Protein AF-A0A1G8DD81-F1 (afdb_monomer)

Sequence (100 aa):
MKKRIDWNQFELFVAELYKDNDEVIVDHNVEEIGKSNAFRQIDVRVIHKTKLRTYKTIIEYKSWKHRVGRARIDVLAPSMEDLNASKGVFLQLRAFSKVR

Radius of gyration: 14.66 Å; Cα contacts (8 Å, |Δi|>4): 158; chains: 1; bounding box: 39×33×50 Å

Nearest PDB structures (foldseek):
  1y88-assembly1_A  TM=7.916E-01  e=5.245E-05  Archaeoglobus fulgidus
  7lo5-assembly1_A  TM=6.487E-01  e=3.805E-01  Deinococcus wulumuqiensis
  4ceh-assembly1_B  TM=4.121E-01  e=3.342E-01  Bacillus subtilis subsp. subtilis str. 168
  6vmi-assembly1_AC  TM=3.440E-01  e=4.198E+00  Homo sapiens

Secondary structure (DSSP, 8-state):
---PPPHHHHHHHHHHHT-SSTTEEEEEEEEEE-TTS-EEEEEEEEEEE-SS-EEEEEEEE---SSPBPTHHHHTHHHHHHHTT-SEEEEE-SSPBPPP-

pLDDT: mean 84.37, std 12.09, range [37.75, 97.0]

Structure (mmCIF, N/CA/C/O backbone):
data_AF-A0A1G8DD81-F1
#
_entry.id   AF-A0A1G8DD81-F1
#
loop_
_atom_site.group_PDB
_atom_site.id
_atom_site.type_symbol
_atom_site.label_atom_id
_atom_site.label_alt_id
_atom_site.label_comp_id
_atom_site.label_asym_id
_atom_site.label_entity_id
_atom_site.label_seq_id
_atom_site.pdbx_PDB_ins_code
_atom_site.Cartn_x
_atom_site.Cartn_y
_atom_site.Cartn_z
_atom_site.occupancy
_atom_site.B_iso_or_equiv
_atom_site.auth_seq_id
_atom_site.auth_comp_id
_atom_site.auth_asym_id
_atom_site.auth_atom_id
_atom_site.pdbx_PDB_mo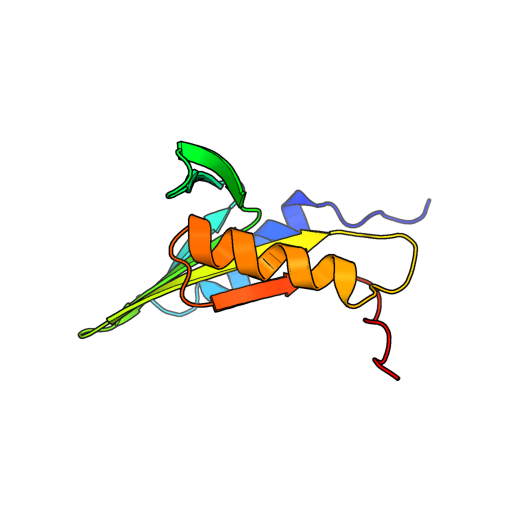del_num
ATOM 1 N N . MET A 1 1 ? 1.850 -9.344 -32.063 1.00 37.75 1 MET A N 1
ATOM 2 C CA . MET A 1 1 ? 1.601 -8.387 -30.957 1.00 37.75 1 MET A CA 1
ATOM 3 C C . MET A 1 1 ? 2.010 -9.025 -29.637 1.00 37.75 1 MET A C 1
ATOM 5 O O . MET A 1 1 ? 1.454 -10.058 -29.293 1.00 37.75 1 MET A O 1
ATOM 9 N N . LYS A 1 2 ? 2.983 -8.466 -28.899 1.00 45.16 2 LYS A N 1
ATOM 10 C CA . LYS A 1 2 ? 3.217 -8.885 -27.504 1.00 45.16 2 LYS A CA 1
ATOM 11 C C . LYS A 1 2 ? 1.977 -8.496 -26.702 1.00 45.16 2 LYS A C 1
ATOM 13 O O . LYS A 1 2 ? 1.707 -7.303 -26.584 1.00 45.16 2 LYS A O 1
ATOM 18 N N . LYS A 1 3 ? 1.232 -9.486 -26.201 1.00 46.12 3 LYS A N 1
ATOM 19 C CA . LYS A 1 3 ? 0.125 -9.284 -25.258 1.00 46.12 3 LYS A CA 1
ATOM 20 C C . LYS A 1 3 ? 0.716 -8.535 -24.059 1.00 46.12 3 LYS A C 1
ATOM 22 O O . LYS A 1 3 ? 1.525 -9.094 -23.321 1.00 46.12 3 LYS A O 1
ATOM 27 N N . ARG A 1 4 ? 0.446 -7.231 -23.951 1.00 55.72 4 ARG A N 1
ATOM 28 C CA . ARG A 1 4 ? 0.748 -6.491 -22.725 1.00 55.72 4 ARG A CA 1
ATOM 29 C C . ARG A 1 4 ? -0.192 -7.064 -21.675 1.00 55.72 4 ARG A C 1
ATOM 31 O O . ARG A 1 4 ? -1.372 -7.232 -21.967 1.00 55.72 4 ARG A O 1
ATOM 38 N N . ILE A 1 5 ? 0.347 -7.426 -20.517 1.00 61.81 5 ILE A N 1
ATOM 39 C CA . ILE A 1 5 ? -0.486 -7.728 -19.355 1.00 61.81 5 ILE A CA 1
ATOM 40 C C . ILE A 1 5 ? -1.377 -6.504 -19.144 1.00 61.81 5 ILE A C 1
ATOM 42 O O . ILE A 1 5 ? -0.878 -5.375 -19.144 1.00 61.81 5 ILE A O 1
ATOM 46 N N . ASP A 1 6 ? -2.683 -6.742 -19.102 1.00 72.12 6 ASP A N 1
ATOM 47 C CA . ASP A 1 6 ? -3.653 -5.718 -18.752 1.00 72.12 6 ASP A CA 1
ATOM 48 C C . ASP A 1 6 ? -3.432 -5.379 -17.276 1.00 72.12 6 ASP A C 1
ATOM 50 O O . ASP A 1 6 ? -3.423 -6.256 -16.413 1.00 72.12 6 ASP A O 1
ATOM 54 N N . TRP A 1 7 ? -3.145 -4.111 -17.025 1.00 71.75 7 TRP A N 1
ATOM 55 C CA . TRP A 1 7 ? -2.712 -3.601 -15.731 1.00 71.75 7 TRP A CA 1
ATOM 56 C C . TRP A 1 7 ? -3.773 -3.793 -14.666 1.00 71.75 7 TRP A C 1
ATOM 58 O O . TRP A 1 7 ? -3.477 -4.342 -13.607 1.00 71.75 7 TRP A O 1
ATOM 68 N N . ASN A 1 8 ? -5.018 -3.474 -15.016 1.00 75.19 8 ASN A N 1
ATOM 69 C CA . ASN A 1 8 ? -6.151 -3.676 -14.128 1.00 75.19 8 ASN A CA 1
ATOM 70 C C . ASN A 1 8 ? -6.305 -5.159 -13.778 1.00 75.19 8 ASN A C 1
ATOM 72 O O . ASN A 1 8 ? -6.579 -5.502 -12.636 1.00 75.19 8 ASN A O 1
ATOM 76 N N . GLN A 1 9 ? -6.078 -6.062 -14.737 1.00 79.81 9 GLN A N 1
ATOM 77 C CA . GLN A 1 9 ? -6.177 -7.503 -14.486 1.00 79.81 9 GLN A CA 1
ATOM 78 C C . GLN A 1 9 ? -5.090 -8.003 -13.527 1.00 79.81 9 GLN A C 1
ATOM 80 O O . GLN A 1 9 ? -5.344 -8.893 -12.721 1.00 79.81 9 GLN A O 1
ATOM 85 N N . PHE A 1 10 ? -3.882 -7.435 -13.587 1.00 77.81 10 PHE A N 1
ATOM 86 C CA . PHE A 1 10 ? -2.807 -7.802 -12.666 1.00 77.81 10 PHE A CA 1
ATOM 87 C C . PHE A 1 10 ? -3.071 -7.304 -11.242 1.00 77.81 10 PHE A C 1
ATOM 89 O O . PHE A 1 10 ? -2.873 -8.054 -10.290 1.00 77.81 10 PHE A O 1
ATOM 96 N N . GLU A 1 11 ? -3.544 -6.068 -11.092 1.00 74.25 11 GLU A N 1
ATOM 97 C CA . GLU A 1 11 ? -3.921 -5.512 -9.787 1.00 74.25 11 GLU A CA 1
ATOM 98 C C . GLU A 1 11 ? -5.063 -6.308 -9.150 1.00 74.25 11 GLU A C 1
ATOM 100 O O . GLU A 1 11 ? -4.984 -6.666 -7.974 1.00 74.25 11 GLU A O 1
ATOM 105 N N . LEU A 1 12 ? -6.074 -6.677 -9.944 1.00 81.56 12 LEU A N 1
ATOM 106 C CA . LEU A 1 12 ? -7.169 -7.540 -9.501 1.00 81.56 12 LEU A CA 1
ATOM 107 C C . LEU A 1 12 ? -6.676 -8.929 -9.079 1.00 81.56 12 LEU A C 1
ATOM 109 O O . LEU A 1 12 ? -7.087 -9.416 -8.029 1.00 81.56 12 LEU A O 1
ATOM 113 N N . PHE A 1 13 ? -5.763 -9.535 -9.842 1.00 82.38 13 PHE A N 1
ATOM 114 C CA . PHE A 1 13 ? -5.154 -10.818 -9.484 1.00 82.38 13 PHE A CA 1
ATOM 115 C C . PHE A 1 13 ? -4.388 -10.740 -8.157 1.00 82.38 13 PHE A C 1
ATOM 117 O O . PHE A 1 13 ? -4.555 -11.592 -7.289 1.00 82.38 13 PHE A O 1
ATOM 124 N N . VAL A 1 14 ? -3.561 -9.706 -7.968 1.00 77.12 14 VAL A N 1
ATOM 125 C CA . VAL A 1 14 ? -2.844 -9.507 -6.700 1.00 77.12 14 VAL A CA 1
ATOM 126 C C . VAL A 1 14 ? -3.836 -9.329 -5.560 1.00 77.12 14 VAL A C 1
ATOM 128 O O . VAL A 1 14 ? -3.650 -9.930 -4.507 1.00 77.12 14 VAL A O 1
ATOM 131 N N . ALA A 1 15 ? -4.897 -8.549 -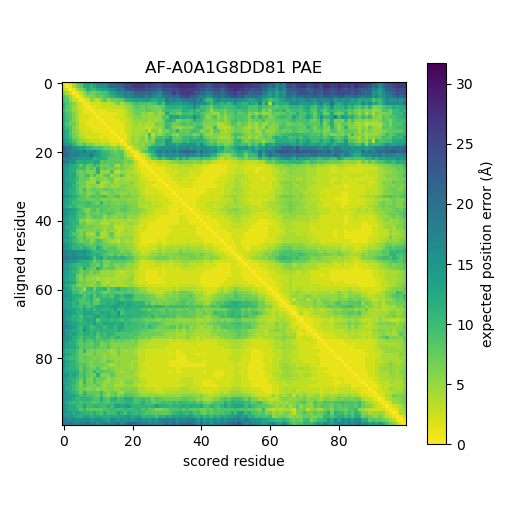5.767 1.00 75.69 15 ALA A N 1
ATOM 132 C CA . ALA A 1 15 ? -5.920 -8.358 -4.755 1.00 75.69 15 ALA A CA 1
ATOM 133 C C . ALA A 1 15 ? -6.614 -9.675 -4.368 1.00 75.69 15 ALA A C 1
ATOM 135 O O . ALA A 1 15 ? -6.869 -9.908 -3.188 1.00 75.69 15 ALA A O 1
ATOM 136 N N . GLU A 1 16 ? -6.880 -10.548 -5.341 1.00 81.12 16 GLU A N 1
ATOM 137 C CA . GLU A 1 16 ? -7.476 -11.871 -5.136 1.00 81.12 16 GLU A CA 1
ATOM 138 C C . GLU A 1 16 ? -6.594 -12.791 -4.280 1.00 81.12 16 GLU A C 1
ATOM 140 O O . GLU A 1 16 ? -7.109 -13.420 -3.361 1.00 81.12 16 GLU A O 1
ATOM 145 N N . LEU A 1 17 ? -5.266 -12.782 -4.465 1.00 80.56 17 LEU A N 1
ATOM 146 C CA . LEU A 1 17 ? -4.334 -13.576 -3.643 1.00 80.56 17 LEU A CA 1
ATOM 147 C C . LEU A 1 17 ? -4.404 -13.265 -2.137 1.00 80.56 17 LEU A C 1
ATOM 149 O O . LEU A 1 17 ? -3.981 -14.081 -1.320 1.00 80.56 17 LEU A O 1
ATOM 153 N N . TYR A 1 18 ? -4.893 -12.081 -1.761 1.00 72.19 18 TYR A N 1
ATOM 154 C CA . TYR A 1 18 ? -5.026 -11.663 -0.364 1.00 72.19 18 TYR A CA 1
ATOM 155 C C . TYR A 1 18 ? -6.432 -11.889 0.217 1.00 72.19 18 TYR A C 1
ATOM 157 O O . TYR A 1 18 ? -6.607 -11.674 1.416 1.00 72.19 18 TYR A O 1
ATOM 165 N N . LYS A 1 19 ? -7.423 -12.311 -0.585 1.00 69.62 19 LYS A N 1
ATOM 166 C CA . LYS A 1 19 ? -8.828 -12.445 -0.155 1.00 69.62 19 LYS A CA 1
ATOM 167 C C . LYS A 1 19 ? -9.156 -13.723 0.621 1.00 69.62 19 LYS A C 1
ATOM 169 O O . LYS A 1 19 ? -10.206 -13.761 1.247 1.00 69.62 19 LYS A O 1
ATOM 174 N N . ASP A 1 20 ? -8.2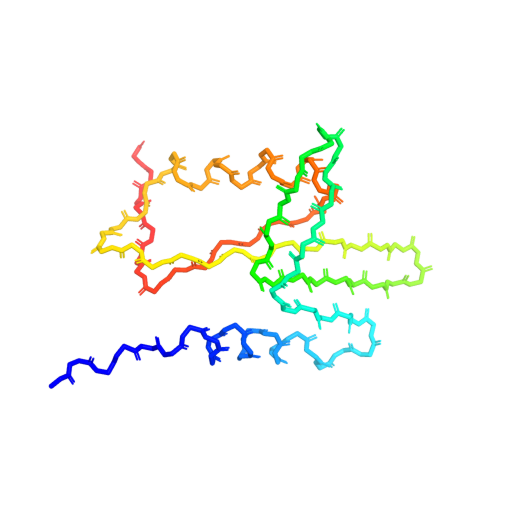75 -14.721 0.652 1.00 64.44 20 ASP A N 1
ATOM 175 C CA . ASP A 1 20 ? -8.523 -16.018 1.316 1.00 64.44 20 ASP A CA 1
ATOM 176 C C . ASP A 1 20 ? -8.563 -15.959 2.863 1.00 64.44 20 ASP A C 1
ATOM 178 O O . ASP A 1 20 ? -8.569 -16.991 3.534 1.00 64.44 20 ASP A O 1
ATOM 182 N N . ASN A 1 21 ? -8.572 -14.767 3.464 1.00 64.31 21 ASN A N 1
ATOM 183 C CA . ASN A 1 21 ? -8.605 -14.582 4.909 1.00 64.31 21 ASN A CA 1
ATOM 184 C C . ASN A 1 21 ? -9.644 -13.511 5.276 1.00 64.31 21 ASN A C 1
ATOM 186 O O . ASN A 1 21 ? -9.478 -12.345 4.919 1.00 64.31 21 ASN A O 1
ATOM 190 N N . ASP A 1 22 ? -10.685 -13.900 6.023 1.00 66.25 22 ASP A N 1
ATOM 191 C CA . ASP A 1 22 ? -11.800 -13.034 6.454 1.00 66.25 22 ASP A CA 1
ATOM 192 C C . ASP A 1 22 ? -11.347 -11.796 7.262 1.00 66.25 22 ASP A C 1
ATOM 194 O O . ASP A 1 22 ? -12.104 -10.849 7.474 1.00 66.25 22 ASP A O 1
ATOM 198 N N . GLU A 1 23 ? -10.089 -11.777 7.705 1.00 83.31 23 GLU A N 1
ATOM 199 C CA . GLU A 1 23 ? -9.453 -10.677 8.433 1.00 83.31 23 GLU A CA 1
ATOM 200 C C . GLU A 1 23 ? -8.819 -9.601 7.524 1.00 83.31 23 GLU A C 1
ATOM 202 O O . GLU A 1 23 ? -8.173 -8.663 8.014 1.00 83.31 23 GLU A O 1
ATOM 207 N N . VAL A 1 24 ? -8.972 -9.712 6.200 1.00 86.75 24 VAL A N 1
ATOM 208 C CA . VAL A 1 24 ? -8.271 -8.874 5.219 1.00 86.75 24 VAL A CA 1
ATOM 209 C C . VAL A 1 24 ? -9.245 -8.086 4.339 1.00 86.75 24 VAL A C 1
ATOM 211 O O . VAL A 1 24 ? -10.080 -8.639 3.634 1.00 86.75 24 VAL A O 1
ATOM 214 N N . ILE A 1 25 ? -9.093 -6.761 4.334 1.00 89.88 25 ILE A N 1
ATOM 215 C CA . ILE A 1 25 ? -9.765 -5.855 3.394 1.00 89.88 25 ILE A CA 1
ATOM 216 C C . ILE A 1 25 ? -8.764 -5.493 2.303 1.00 89.88 25 ILE A C 1
ATOM 218 O O . ILE A 1 25 ? -7.650 -5.058 2.608 1.00 89.88 25 ILE A O 1
ATOM 222 N N . VAL A 1 26 ? -9.162 -5.661 1.044 1.00 90.75 26 VAL A N 1
ATOM 223 C CA . VAL A 1 26 ? -8.318 -5.368 -0.114 1.00 90.75 26 VAL A CA 1
ATOM 224 C C . VAL A 1 26 ? -9.028 -4.393 -1.038 1.00 90.75 26 VAL A C 1
ATOM 226 O O . VAL A 1 26 ? -10.103 -4.695 -1.554 1.00 90.75 26 VAL A O 1
ATOM 229 N N . ASP A 1 27 ? -8.388 -3.257 -1.279 1.00 92.00 27 ASP A N 1
ATOM 230 C CA . ASP A 1 27 ? -8.868 -2.198 -2.158 1.00 92.00 27 ASP A CA 1
ATOM 231 C C . ASP A 1 27 ? -7.859 -1.968 -3.289 1.00 92.00 27 ASP A C 1
ATOM 233 O O . ASP A 1 27 ? -6.649 -2.054 -3.076 1.00 92.00 27 ASP A O 1
ATOM 237 N N . HIS A 1 28 ? -8.344 -1.654 -4.487 1.00 91.88 28 HIS A N 1
ATOM 238 C CA . HIS A 1 28 ? -7.516 -1.327 -5.651 1.00 91.88 28 HIS A CA 1
ATOM 239 C C . HIS A 1 28 ? -7.711 0.135 -6.055 1.00 91.88 28 HIS A C 1
ATOM 241 O O . HIS A 1 28 ? -8.798 0.683 -5.866 1.00 91.88 28 HIS A O 1
ATOM 247 N N . ASN A 1 29 ? -6.676 0.740 -6.644 1.00 92.19 29 ASN A N 1
ATOM 248 C CA . ASN A 1 29 ? -6.694 2.096 -7.193 1.00 92.19 29 ASN A CA 1
ATOM 249 C C . ASN A 1 29 ? -7.243 3.140 -6.198 1.00 92.19 29 ASN A C 1
ATOM 251 O O . ASN A 1 29 ? -8.208 3.853 -6.481 1.00 92.19 29 ASN A O 1
ATOM 255 N N . VAL A 1 30 ? -6.642 3.195 -5.009 1.00 94.56 30 VAL A N 1
ATOM 256 C CA . VAL A 1 30 ? -7.113 4.021 -3.891 1.00 94.56 30 VAL A CA 1
ATOM 257 C C . VAL A 1 30 ? -6.337 5.328 -3.822 1.00 94.56 30 VAL A C 1
ATOM 259 O O . VAL A 1 30 ? -5.109 5.323 -3.860 1.00 94.56 30 VAL A O 1
ATOM 262 N N . GLU A 1 31 ? -7.049 6.433 -3.619 1.00 96.38 31 GLU A N 1
ATOM 263 C CA . GLU A 1 31 ? -6.452 7.710 -3.230 1.00 96.38 31 GLU A CA 1
ATOM 264 C C . GLU A 1 31 ? -6.541 7.906 -1.712 1.00 96.38 31 GLU A C 1
ATOM 266 O O . GLU A 1 31 ? -7.611 7.788 -1.110 1.00 96.38 31 GLU A O 1
ATOM 271 N N . GLU A 1 32 ? -5.414 8.234 -1.082 1.00 96.06 32 GLU A N 1
ATOM 272 C CA . GLU A 1 32 ? -5.350 8.626 0.328 1.00 96.06 32 GLU A CA 1
ATOM 273 C C . GLU A 1 32 ? -4.594 9.949 0.489 1.00 96.06 32 GLU A C 1
ATOM 275 O O . GLU A 1 32 ? -3.611 10.211 -0.207 1.00 96.06 32 GLU A O 1
ATOM 280 N N . ILE A 1 33 ? -5.028 10.775 1.443 1.00 97.00 33 ILE A N 1
ATOM 281 C CA . ILE A 1 33 ? -4.275 11.956 1.876 1.00 97.00 33 ILE A CA 1
ATOM 282 C C . ILE A 1 33 ? -3.261 11.505 2.931 1.00 97.00 33 ILE A C 1
ATOM 284 O O . ILE A 1 33 ? -3.636 10.964 3.973 1.00 97.00 33 ILE A O 1
ATOM 288 N N . GLY A 1 34 ? -1.976 11.715 2.651 1.00 95.50 34 GLY A N 1
ATOM 289 C CA . GLY A 1 34 ? -0.886 11.399 3.573 1.00 95.50 34 GLY A CA 1
ATOM 290 C C . GLY A 1 34 ? -0.721 12.428 4.697 1.00 95.50 34 GLY A C 1
ATOM 291 O O . GLY A 1 34 ? -1.326 13.501 4.686 1.00 95.50 34 GLY A O 1
ATOM 292 N N . LYS A 1 35 ? 0.167 12.135 5.653 1.00 96.75 35 LYS A N 1
ATOM 293 C CA . LYS A 1 35 ? 0.576 13.050 6.740 1.00 96.75 35 LYS A CA 1
ATOM 294 C C . LYS A 1 35 ? 1.099 14.392 6.214 1.00 96.75 35 LYS A C 1
ATOM 296 O O . LYS A 1 35 ? 0.955 15.411 6.880 1.00 96.75 35 LY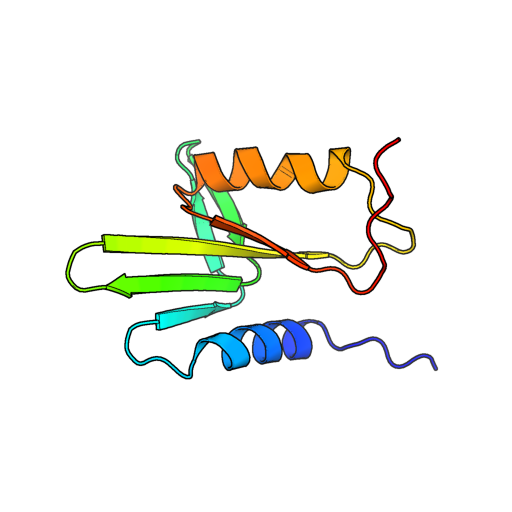S A O 1
ATOM 301 N N . SER A 1 36 ? 1.691 14.395 5.023 1.00 95.56 36 SER A N 1
ATOM 302 C CA . SER A 1 36 ? 2.157 15.588 4.308 1.00 95.56 36 SER A CA 1
ATOM 303 C C . SER A 1 36 ? 1.034 16.455 3.725 1.00 95.56 36 SER A C 1
ATOM 305 O O . SER A 1 36 ? 1.321 17.491 3.129 1.00 95.56 36 SER A O 1
ATOM 307 N N . ASN A 1 37 ? -0.232 16.049 3.883 1.00 96.00 37 ASN A N 1
ATOM 308 C CA . ASN A 1 37 ? -1.411 16.660 3.270 1.00 96.00 37 ASN A CA 1
ATOM 309 C C . ASN A 1 37 ? -1.432 16.576 1.728 1.00 96.00 37 ASN A C 1
ATOM 311 O O . ASN A 1 37 ? -2.185 17.291 1.068 1.00 96.00 37 ASN A O 1
ATOM 315 N N . ALA A 1 38 ? -0.608 15.699 1.148 1.00 94.69 38 ALA A N 1
ATOM 316 C CA . ALA A 1 38 ? -0.600 15.399 -0.278 1.00 94.69 38 ALA A CA 1
ATOM 317 C C . ALA A 1 38 ? -1.421 14.138 -0.581 1.00 94.69 38 ALA A C 1
ATOM 319 O O . ALA A 1 38 ? -1.407 13.175 0.189 1.00 94.69 38 ALA A O 1
ATOM 320 N N . PHE A 1 39 ? -2.085 14.125 -1.737 1.00 95.50 39 PHE A N 1
ATOM 321 C CA . PHE A 1 39 ? -2.717 12.920 -2.267 1.00 95.50 39 PHE A CA 1
ATOM 322 C C . PHE A 1 39 ? -1.663 11.918 -2.740 1.00 95.50 39 PHE A C 1
ATOM 324 O O . PHE A 1 39 ? -0.680 12.278 -3.398 1.00 95.50 39 PHE A O 1
ATOM 331 N N . ARG A 1 40 ? -1.893 10.643 -2.433 1.00 93.38 40 ARG A N 1
ATOM 332 C CA . ARG A 1 40 ? -1.121 9.512 -2.943 1.00 93.38 40 ARG A CA 1
ATOM 333 C C . ARG A 1 40 ? -2.067 8.518 -3.592 1.00 93.38 40 ARG A C 1
ATOM 335 O O . ARG A 1 40 ? -3.029 8.084 -2.962 1.00 93.38 40 ARG A O 1
ATOM 342 N N . GLN A 1 41 ? -1.733 8.137 -4.818 1.00 94.50 41 GLN A N 1
ATOM 343 C CA . GLN A 1 41 ? -2.314 6.969 -5.459 1.00 94.50 41 GLN A CA 1
ATOM 344 C C . GLN A 1 41 ? -1.649 5.716 -4.896 1.00 94.50 41 GLN A C 1
ATOM 346 O O . GLN A 1 41 ? -0.423 5.682 -4.791 1.00 94.50 41 GLN A O 1
ATOM 351 N N . ILE A 1 42 ? -2.455 4.715 -4.559 1.00 95.06 42 ILE A N 1
ATOM 352 C CA . ILE A 1 42 ? -2.017 3.389 -4.137 1.00 95.06 42 ILE A CA 1
ATOM 353 C C . ILE A 1 42 ? -2.614 2.382 -5.116 1.00 95.06 42 ILE A C 1
ATOM 355 O O . ILE A 1 42 ? -3.839 2.305 -5.250 1.00 95.06 42 ILE A O 1
ATOM 359 N N . ASP A 1 43 ? -1.761 1.594 -5.772 1.00 92.31 43 ASP A N 1
ATOM 360 C CA . ASP A 1 43 ? -2.224 0.612 -6.761 1.00 92.31 43 ASP A CA 1
ATOM 361 C C . ASP A 1 43 ? -3.085 -0.473 -6.071 1.00 92.31 43 ASP A C 1
ATOM 363 O O . ASP A 1 43 ? -4.222 -0.720 -6.473 1.00 92.31 43 ASP A O 1
ATOM 367 N N . VAL A 1 44 ? -2.601 -1.060 -4.964 1.00 93.31 44 VAL A N 1
ATOM 368 C CA . VAL A 1 44 ? -3.399 -1.945 -4.090 1.00 93.31 44 VAL A CA 1
ATOM 369 C C . VAL A 1 44 ? -3.127 -1.658 -2.611 1.00 93.31 44 VAL A C 1
ATOM 371 O O . VAL A 1 44 ? -1.981 -1.620 -2.157 1.00 93.31 44 VAL A O 1
ATOM 374 N N . ARG A 1 45 ? -4.195 -1.505 -1.825 1.00 95.19 45 ARG A N 1
ATOM 375 C CA . ARG A 1 45 ? -4.157 -1.364 -0.366 1.00 95.19 45 ARG A CA 1
ATOM 376 C C . ARG A 1 45 ? -4.705 -2.619 0.290 1.00 95.19 45 ARG A C 1
ATOM 378 O O . ARG A 1 45 ? -5.819 -3.040 0.003 1.00 95.19 45 ARG A O 1
ATOM 385 N N . VAL A 1 46 ? -3.949 -3.164 1.236 1.00 94.06 46 VAL A N 1
ATOM 386 C CA . VAL A 1 46 ? -4.375 -4.308 2.046 1.00 94.06 46 VAL A CA 1
ATOM 387 C C . VAL A 1 46 ? -4.397 -3.895 3.513 1.00 94.06 46 VAL A C 1
ATOM 389 O O . VAL A 1 46 ? -3.361 -3.548 4.087 1.00 94.06 46 VAL A O 1
ATOM 392 N N . ILE A 1 47 ? -5.572 -3.944 4.133 1.00 94.81 47 ILE A N 1
ATOM 393 C CA . ILE A 1 47 ? -5.753 -3.754 5.571 1.00 94.81 47 ILE A CA 1
ATOM 394 C C . ILE A 1 47 ? -6.006 -5.116 6.201 1.00 94.81 47 ILE A C 1
ATOM 396 O O . ILE A 1 47 ? -7.076 -5.692 6.041 1.00 94.81 47 ILE A O 1
ATOM 400 N N . HIS A 1 48 ? -5.031 -5.611 6.955 1.00 91.94 48 HIS A N 1
ATOM 401 C CA . HIS A 1 48 ? -5.177 -6.840 7.726 1.00 91.94 48 HIS A CA 1
ATOM 402 C C . HIS A 1 48 ? -5.477 -6.485 9.182 1.00 91.94 48 HIS A C 1
ATOM 404 O O . HIS A 1 48 ? -4.663 -5.837 9.851 1.00 91.94 48 HIS A O 1
ATOM 410 N N . LYS A 1 49 ? -6.650 -6.893 9.670 1.00 89.94 49 LYS A N 1
ATOM 411 C CA . LYS A 1 49 ? -7.095 -6.674 11.046 1.00 89.94 49 LYS A CA 1
ATOM 412 C C . LYS A 1 49 ? -7.076 -7.979 11.824 1.00 89.94 49 LYS A C 1
ATOM 414 O O . LYS A 1 49 ? -7.935 -8.822 11.647 1.00 89.94 49 LYS A O 1
ATOM 419 N N . THR A 1 50 ? -6.154 -8.067 12.766 1.00 84.69 50 THR A N 1
ATOM 420 C CA . THR A 1 50 ? -6.165 -9.108 13.799 1.00 84.69 50 THR A CA 1
ATOM 421 C C . THR A 1 50 ? -6.860 -8.583 15.056 1.00 84.69 50 THR A C 1
ATOM 423 O O . THR A 1 50 ? -7.045 -7.373 15.211 1.00 84.69 50 THR A O 1
ATOM 426 N N . LYS A 1 51 ? -7.131 -9.458 16.031 1.00 84.00 51 LYS A N 1
ATOM 427 C CA . LYS A 1 51 ? -7.730 -9.075 17.325 1.00 84.00 51 LYS A CA 1
ATOM 428 C C . LYS A 1 51 ? -7.020 -7.917 18.051 1.00 84.00 51 LYS A C 1
ATOM 430 O O . LYS A 1 51 ? -7.670 -7.167 18.769 1.00 84.00 51 LYS A O 1
ATOM 435 N N . LEU A 1 52 ? -5.698 -7.786 17.911 1.00 89.31 52 LEU A N 1
ATOM 436 C CA . LEU A 1 52 ? -4.895 -6.821 18.682 1.00 89.31 52 LEU A CA 1
ATOM 437 C C . LEU A 1 52 ? -4.267 -5.714 17.832 1.00 89.31 52 LEU A C 1
ATOM 439 O O . LEU A 1 52 ? -3.715 -4.762 18.381 1.00 89.31 52 LEU A O 1
ATOM 443 N N . ARG A 1 53 ? -4.233 -5.875 16.507 1.00 88.88 53 ARG A N 1
ATOM 444 C CA . ARG A 1 53 ? -3.394 -5.059 15.620 1.00 88.88 53 ARG A CA 1
ATOM 445 C C . ARG A 1 53 ? -4.039 -4.908 14.255 1.00 88.88 53 ARG A C 1
ATOM 447 O O . ARG A 1 53 ? -4.591 -5.867 13.722 1.00 88.88 53 ARG A O 1
ATOM 454 N N . THR A 1 54 ? -3.886 -3.723 13.676 1.00 92.38 54 THR A N 1
ATOM 455 C CA . THR A 1 54 ? -4.205 -3.447 12.273 1.00 92.38 54 THR A CA 1
ATOM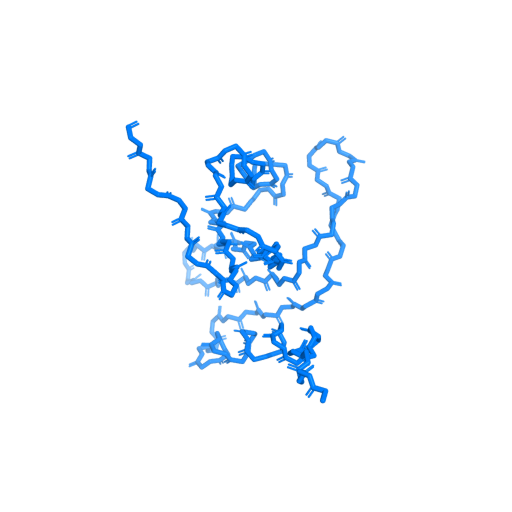 456 C C . THR A 1 54 ? -2.913 -3.163 11.524 1.00 92.38 54 THR A C 1
ATOM 458 O O . THR A 1 54 ? -2.126 -2.321 11.951 1.00 92.38 54 THR A O 1
ATOM 461 N N . TYR A 1 55 ? -2.703 -3.853 10.409 1.00 94.06 55 TYR A N 1
ATOM 462 C CA . TYR A 1 55 ? -1.568 -3.638 9.524 1.00 94.06 55 TYR A CA 1
ATOM 463 C C . TYR A 1 55 ? -2.059 -3.095 8.189 1.00 94.06 55 TYR A C 1
ATOM 465 O O . TYR A 1 55 ? -2.834 -3.756 7.500 1.00 94.06 55 TYR A O 1
ATOM 473 N N . LYS A 1 56 ? -1.571 -1.912 7.811 1.00 96.19 56 LYS A N 1
ATOM 474 C CA . LYS A 1 56 ? -1.757 -1.366 6.464 1.00 96.19 56 LYS A CA 1
ATOM 475 C C . LYS A 1 56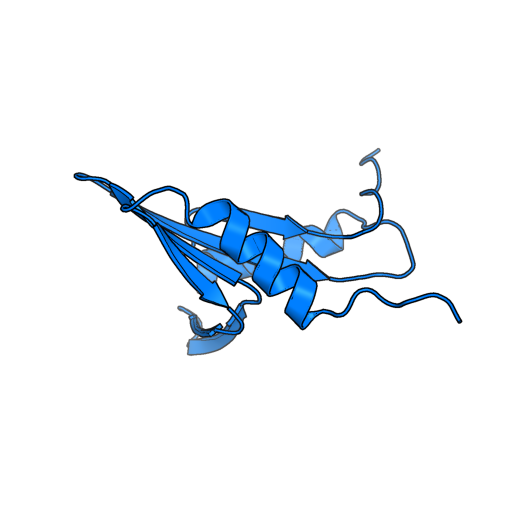 ? -0.559 -1.764 5.608 1.00 96.19 56 LYS A C 1
ATOM 477 O O . LYS A 1 56 ? 0.572 -1.415 5.939 1.00 96.19 56 LYS A O 1
ATOM 482 N N . THR A 1 57 ? -0.802 -2.491 4.527 1.00 96.00 57 THR A N 1
ATOM 483 C CA . THR A 1 57 ? 0.197 -2.780 3.495 1.00 96.00 57 THR A CA 1
ATOM 484 C C . THR A 1 57 ? -0.171 -2.007 2.241 1.00 96.00 57 THR A C 1
ATOM 486 O O . THR A 1 57 ? -1.297 -2.129 1.762 1.00 96.00 57 THR A O 1
ATOM 489 N N . ILE A 1 58 ? 0.770 -1.226 1.718 1.00 95.81 58 ILE A N 1
ATOM 490 C CA . ILE A 1 58 ? 0.641 -0.609 0.395 1.00 95.81 58 ILE A CA 1
ATOM 491 C C . ILE A 1 58 ? 1.433 -1.438 -0.610 1.00 95.81 58 ILE A C 1
ATOM 493 O O . ILE A 1 58 ? 2.565 -1.846 -0.336 1.00 95.81 58 ILE A O 1
ATOM 497 N N . ILE A 1 59 ? 0.822 -1.733 -1.748 1.00 93.50 59 ILE A N 1
ATOM 498 C CA . ILE A 1 59 ? 1.435 -2.498 -2.823 1.00 93.50 59 ILE A CA 1
ATOM 499 C C . ILE A 1 59 ? 1.470 -1.600 -4.049 1.00 93.50 59 ILE A C 1
ATOM 501 O O . ILE A 1 59 ? 0.431 -1.177 -4.545 1.00 93.50 59 ILE A O 1
ATOM 505 N N . GLU A 1 60 ? 2.680 -1.338 -4.528 1.00 90.88 60 GLU A N 1
ATOM 506 C CA . GLU A 1 60 ? 2.931 -0.577 -5.744 1.00 90.88 60 GLU A CA 1
ATOM 507 C C . GLU A 1 60 ? 3.366 -1.520 -6.855 1.00 90.88 60 GLU A C 1
ATOM 509 O O . GLU A 1 60 ? 4.239 -2.376 -6.670 1.00 90.88 60 GLU A O 1
ATOM 514 N N . TYR A 1 61 ? 2.807 -1.328 -8.040 1.00 87.12 61 TYR A N 1
ATOM 515 C CA . TYR A 1 61 ? 3.205 -2.018 -9.246 1.00 87.12 61 TYR A CA 1
ATOM 516 C C . TYR A 1 61 ? 3.712 -1.011 -10.270 1.00 87.12 61 TYR A C 1
ATOM 518 O O . TYR A 1 61 ? 3.054 -0.041 -10.638 1.00 87.12 61 TYR A O 1
ATOM 526 N N . LYS A 1 62 ? 4.918 -1.249 -10.786 1.00 81.75 62 LYS A N 1
ATOM 527 C CA . LYS A 1 62 ? 5.426 -0.524 -11.953 1.00 81.75 62 LYS A CA 1
ATOM 528 C C . LYS A 1 62 ? 6.013 -1.531 -12.937 1.00 81.75 62 LYS A C 1
ATOM 530 O O . LYS A 1 62 ? 6.429 -2.628 -12.576 1.00 81.75 62 LYS A O 1
ATOM 535 N N . SER A 1 63 ? 6.032 -1.161 -14.216 1.00 80.19 63 SER A N 1
ATOM 536 C CA . SER A 1 63 ? 6.540 -1.988 -15.316 1.00 80.19 63 SER A CA 1
ATOM 537 C C . SER A 1 63 ? 7.558 -1.196 -16.109 1.00 80.19 63 SER A C 1
ATOM 539 O O . SER A 1 63 ? 7.310 -0.658 -17.193 1.00 80.19 63 SER A O 1
ATOM 541 N N . TRP A 1 64 ? 8.760 -1.159 -15.575 1.00 78.56 64 TRP A N 1
ATOM 542 C CA . TRP A 1 64 ? 9.899 -0.586 -16.248 1.00 78.56 64 TRP A CA 1
ATOM 543 C C . TRP A 1 64 ? 10.445 -1.519 -17.333 1.00 78.56 64 TRP A C 1
ATOM 545 O O . TRP A 1 64 ? 10.396 -2.747 -17.242 1.00 78.56 64 TRP A O 1
ATOM 555 N N . LYS A 1 65 ? 10.997 -0.915 -18.393 1.00 78.06 65 LYS A N 1
ATOM 556 C CA . LYS A 1 65 ? 11.628 -1.639 -19.510 1.00 78.06 65 LYS A CA 1
ATOM 557 C C . LYS A 1 65 ? 12.955 -2.304 -19.118 1.00 78.06 65 LYS A C 1
ATOM 559 O O . LYS A 1 65 ? 13.409 -3.206 -19.816 1.00 78.06 65 LYS A O 1
ATOM 564 N N . HIS A 1 66 ? 13.553 -1.886 -18.005 1.00 80.94 66 HIS A N 1
ATOM 565 C CA . HIS A 1 66 ? 14.859 -2.334 -17.523 1.00 80.94 66 HIS A CA 1
ATOM 566 C C . HIS A 1 66 ? 14.754 -2.873 -16.096 1.00 80.94 66 HIS A C 1
ATOM 568 O O . HIS A 1 66 ? 13.716 -2.728 -15.449 1.00 80.94 66 HIS A O 1
ATOM 574 N N . ARG A 1 67 ? 15.832 -3.508 -15.619 1.00 80.12 67 ARG A N 1
ATOM 575 C CA . ARG A 1 67 ? 15.931 -3.933 -14.220 1.00 80.12 67 ARG A CA 1
ATOM 576 C C . ARG A 1 67 ? 15.823 -2.732 -13.285 1.00 80.12 67 ARG A C 1
ATOM 578 O O . ARG A 1 67 ? 16.242 -1.623 -13.620 1.00 80.12 67 ARG A O 1
ATOM 585 N N . VAL A 1 68 ? 15.263 -2.979 -12.111 1.00 79.31 68 VAL A N 1
ATOM 586 C CA . VAL A 1 68 ? 14.985 -1.943 -11.116 1.00 79.31 68 VAL A CA 1
ATOM 587 C C . VAL A 1 68 ? 16.185 -1.771 -10.205 1.00 79.31 68 VAL A C 1
ATOM 589 O O . VAL A 1 68 ? 16.577 -2.711 -9.518 1.00 79.31 68 VAL A O 1
ATOM 592 N N . GLY A 1 69 ? 16.775 -0.577 -10.206 1.00 80.75 69 GLY A N 1
ATOM 593 C CA . GLY A 1 69 ? 17.804 -0.197 -9.238 1.00 80.75 69 GLY A CA 1
ATOM 594 C C . GLY A 1 69 ? 17.206 0.243 -7.900 1.00 80.75 69 GLY A C 1
ATOM 595 O O . GLY A 1 69 ? 16.054 0.671 -7.847 1.00 80.75 69 GLY A O 1
ATOM 596 N N . ARG A 1 70 ? 18.020 0.199 -6.838 1.00 83.19 70 ARG A N 1
ATOM 597 C CA . ARG A 1 70 ? 17.632 0.540 -5.458 1.00 83.19 70 ARG A CA 1
ATOM 598 C C . ARG A 1 70 ? 16.931 1.896 -5.330 1.00 83.19 70 ARG A C 1
ATOM 600 O O . ARG A 1 70 ? 15.877 1.960 -4.716 1.00 83.19 70 ARG A O 1
ATOM 607 N N . ALA A 1 71 ? 17.439 2.928 -6.003 1.00 80.56 71 ALA A N 1
ATOM 608 C CA . ALA A 1 71 ? 16.872 4.278 -5.942 1.00 80.56 71 ALA A CA 1
ATOM 609 C C . ALA A 1 71 ? 15.378 4.341 -6.316 1.00 80.56 71 ALA A C 1
ATOM 611 O O . ALA A 1 71 ? 14.655 5.208 -5.843 1.00 80.56 71 ALA A O 1
ATOM 612 N N . ARG A 1 72 ? 14.896 3.415 -7.157 1.00 75.75 72 ARG A N 1
ATOM 613 C CA . ARG A 1 72 ? 1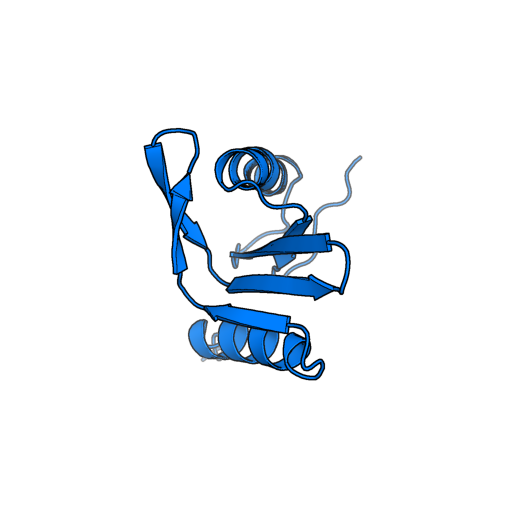3.475 3.330 -7.528 1.00 75.75 72 ARG A CA 1
ATOM 614 C C . ARG A 1 72 ? 12.616 2.604 -6.499 1.00 75.75 72 ARG A C 1
ATOM 616 O O . ARG A 1 72 ? 11.405 2.734 -6.556 1.00 75.75 72 ARG A O 1
ATOM 623 N N . ILE A 1 73 ? 13.225 1.818 -5.620 1.00 79.81 73 ILE A N 1
ATOM 624 C CA . ILE A 1 73 ? 12.559 1.148 -4.500 1.00 79.81 73 ILE A CA 1
ATOM 625 C C . ILE A 1 73 ? 12.540 2.085 -3.293 1.00 79.81 73 ILE A C 1
ATOM 627 O O . ILE A 1 73 ? 11.543 2.137 -2.582 1.00 79.81 73 ILE A O 1
ATOM 631 N N . ASP A 1 74 ? 13.601 2.875 -3.102 1.00 85.81 74 ASP A N 1
ATOM 632 C CA . ASP A 1 74 ? 13.731 3.807 -1.977 1.00 85.81 74 ASP A CA 1
ATOM 633 C C . ASP A 1 74 ? 12.584 4.839 -1.929 1.00 85.81 74 ASP A C 1
ATOM 635 O O . ASP A 1 74 ? 12.256 5.328 -0.854 1.00 85.81 74 ASP A O 1
ATOM 639 N N . VAL A 1 75 ? 11.905 5.116 -3.052 1.00 83.12 75 VAL A N 1
ATOM 640 C CA . VAL A 1 75 ? 10.710 5.988 -3.100 1.00 83.12 75 VAL A CA 1
ATOM 641 C C . VAL A 1 75 ? 9.485 5.405 -2.378 1.00 83.12 75 VAL A C 1
ATOM 643 O O . VAL A 1 75 ? 8.567 6.149 -2.026 1.00 83.12 75 VAL A O 1
ATOM 646 N N . LEU A 1 76 ? 9.456 4.090 -2.133 1.00 90.06 76 LEU A N 1
ATOM 647 C CA . LEU A 1 76 ? 8.364 3.441 -1.410 1.00 90.06 76 LEU A CA 1
ATOM 648 C C . LEU A 1 76 ? 8.402 3.788 0.082 1.00 90.06 76 LEU A C 1
ATOM 650 O O . LEU A 1 76 ? 7.352 3.986 0.681 1.00 90.06 76 LEU A O 1
ATOM 654 N N . ALA A 1 77 ? 9.593 3.918 0.674 1.00 91.19 77 ALA A N 1
ATOM 655 C CA . ALA A 1 77 ? 9.736 4.163 2.109 1.00 91.19 77 ALA A CA 1
ATOM 656 C C . ALA A 1 77 ? 9.117 5.505 2.564 1.00 91.19 77 ALA A C 1
ATOM 658 O O . ALA A 1 77 ? 8.323 5.484 3.504 1.00 91.19 77 ALA A O 1
ATOM 659 N N . PRO A 1 78 ? 9.360 6.652 1.892 1.00 92.88 78 PRO A N 1
ATOM 660 C CA . PRO A 1 78 ? 8.652 7.895 2.194 1.00 92.88 78 PRO A CA 1
ATOM 661 C C . PRO A 1 78 ? 7.135 7.770 2.040 1.00 92.88 78 PRO A C 1
ATOM 663 O O . PRO A 1 78 ? 6.399 8.310 2.856 1.00 92.88 78 PRO A O 1
ATOM 666 N N . SER A 1 79 ? 6.663 7.037 1.025 1.00 93.25 79 SER A N 1
ATOM 667 C CA . SER A 1 79 ? 5.226 6.827 0.798 1.00 93.25 79 SER A CA 1
ATOM 668 C C . SER A 1 79 ? 4.595 6.004 1.923 1.00 93.25 79 SER A C 1
ATOM 670 O O . SER A 1 79 ? 3.501 6.321 2.378 1.00 93.25 79 SER A O 1
ATOM 672 N N . MET A 1 80 ? 5.302 4.985 2.423 1.00 95.81 80 MET A N 1
ATOM 673 C CA . MET A 1 80 ? 4.866 4.211 3.585 1.00 95.81 80 MET A CA 1
ATOM 674 C C . MET A 1 80 ? 4.758 5.082 4.837 1.00 95.81 80 MET A C 1
ATOM 676 O O . MET A 1 80 ? 3.754 5.003 5.542 1.00 95.81 80 MET A O 1
ATOM 680 N N . GLU A 1 81 ? 5.760 5.921 5.104 1.00 95.75 81 GLU A N 1
ATOM 681 C CA . GLU A 1 81 ? 5.746 6.821 6.261 1.00 95.75 81 GLU A CA 1
ATOM 682 C C . GLU A 1 81 ? 4.582 7.819 6.172 1.00 95.75 81 GLU A C 1
ATOM 684 O O . GLU A 1 81 ? 3.820 7.983 7.130 1.00 95.75 81 GLU A O 1
ATOM 689 N N . ASP A 1 82 ? 4.404 8.423 4.996 1.00 96.62 82 ASP A N 1
ATOM 690 C CA . ASP A 1 82 ? 3.367 9.413 4.699 1.00 96.62 82 ASP A CA 1
ATOM 691 C C . ASP A 1 82 ?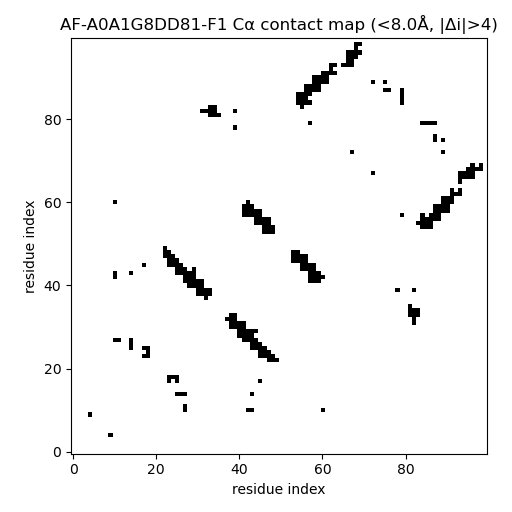 1.951 8.825 4.824 1.00 96.62 82 ASP A C 1
ATOM 693 O O . ASP A 1 82 ? 1.064 9.460 5.385 1.00 96.62 82 ASP A O 1
ATOM 697 N N . LEU A 1 83 ? 1.745 7.579 4.386 1.00 96.44 83 LEU A N 1
ATOM 698 C CA . LEU A 1 83 ? 0.451 6.880 4.431 1.00 96.44 83 LEU A CA 1
ATOM 699 C C . LEU A 1 83 ? 0.213 6.076 5.716 1.00 96.44 83 LEU A C 1
ATOM 701 O O . LEU A 1 83 ? -0.822 5.408 5.862 1.00 96.44 83 LEU A O 1
ATOM 705 N N . ASN A 1 84 ? 1.163 6.128 6.654 1.00 96.19 84 ASN A N 1
ATOM 706 C CA . ASN A 1 84 ? 1.168 5.324 7.873 1.00 96.19 84 ASN A CA 1
ATOM 707 C C . ASN A 1 84 ? 1.023 3.814 7.584 1.00 96.19 84 ASN A C 1
ATOM 709 O O . ASN A 1 84 ? 0.265 3.097 8.244 1.00 96.19 84 ASN A O 1
ATOM 713 N N . ALA A 1 85 ? 1.708 3.339 6.543 1.00 97.00 85 ALA A N 1
ATOM 714 C CA . ALA A 1 85 ? 1.716 1.942 6.142 1.00 97.00 85 ALA A CA 1
ATOM 715 C C . ALA A 1 85 ? 2.734 1.151 6.971 1.00 97.00 85 ALA A C 1
ATOM 717 O O . ALA A 1 85 ? 3.905 1.506 7.070 1.00 97.00 85 ALA A O 1
ATOM 718 N N . SER A 1 86 ? 2.298 0.026 7.529 1.00 96.50 86 SER A N 1
ATOM 719 C CA . SER A 1 86 ? 3.152 -0.898 8.278 1.00 96.50 86 SER A CA 1
ATOM 720 C C . SER A 1 86 ? 4.103 -1.680 7.373 1.00 96.50 86 SER A C 1
ATOM 722 O O . SER A 1 86 ? 5.140 -2.158 7.828 1.00 96.50 86 SER A O 1
ATOM 724 N N . LYS A 1 87 ? 3.714 -1.884 6.111 1.00 94.88 87 LYS A N 1
ATOM 725 C CA . LYS A 1 87 ? 4.465 -2.657 5.119 1.00 94.88 87 LYS A CA 1
ATOM 726 C C . LYS A 1 87 ? 4.319 -2.021 3.741 1.00 94.88 87 LYS A C 1
ATOM 728 O O . LYS A 1 87 ? 3.270 -1.468 3.417 1.00 94.88 87 LYS A O 1
ATOM 733 N N . GLY A 1 88 ? 5.361 -2.154 2.932 1.00 93.81 88 GLY A N 1
ATOM 734 C CA . GLY A 1 88 ? 5.351 -1.798 1.521 1.00 93.81 88 GLY A CA 1
ATOM 735 C C . GLY A 1 88 ? 5.786 -2.992 0.691 1.00 93.81 88 GLY A C 1
ATOM 736 O O . GLY A 1 88 ? 6.752 -3.674 1.040 1.00 93.81 88 GLY A O 1
ATOM 737 N N . VAL A 1 89 ? 5.079 -3.246 -0.402 1.00 92.31 89 VAL A N 1
ATOM 738 C CA . VAL A 1 89 ? 5.446 -4.257 -1.392 1.00 92.31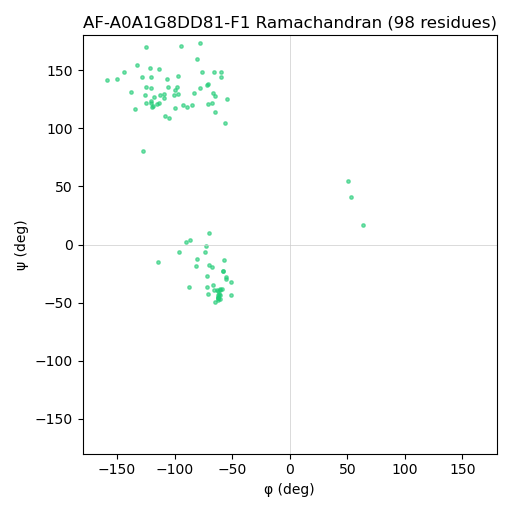 89 VAL A CA 1
ATOM 739 C C . VAL A 1 89 ? 5.619 -3.564 -2.729 1.00 92.31 89 VAL A C 1
ATOM 741 O O . VAL A 1 89 ? 4.791 -2.752 -3.128 1.00 92.31 89 VAL A O 1
ATOM 744 N N . PHE A 1 90 ? 6.699 -3.898 -3.427 1.00 89.06 90 PHE A N 1
ATOM 745 C CA . PHE A 1 90 ? 6.931 -3.423 -4.780 1.00 89.06 90 PHE A CA 1
ATOM 746 C C . PHE A 1 90 ? 6.908 -4.602 -5.745 1.00 89.06 90 PHE A C 1
ATOM 748 O O . PHE A 1 90 ? 7.722 -5.522 -5.630 1.00 89.06 90 PHE A O 1
ATOM 755 N N . LEU A 1 91 ? 5.999 -4.566 -6.712 1.00 86.12 91 LEU A N 1
ATOM 756 C CA . LEU A 1 91 ? 5.859 -5.581 -7.746 1.00 86.12 91 LEU A CA 1
ATOM 757 C C . LEU A 1 91 ? 6.373 -5.053 -9.086 1.00 86.12 91 LEU A C 1
ATOM 759 O O . LEU A 1 91 ? 6.201 -3.889 -9.446 1.00 86.12 91 LEU A O 1
ATOM 763 N N . GLN A 1 92 ? 7.013 -5.935 -9.850 1.00 81.75 92 GLN A N 1
ATOM 764 C CA . GLN A 1 92 ? 7.534 -5.633 -11.178 1.00 81.75 92 GLN A CA 1
ATOM 765 C C . GLN A 1 92 ? 7.708 -6.937 -11.966 1.00 81.75 92 GLN A C 1
ATOM 767 O O . GLN A 1 92 ? 8.192 -7.936 -11.445 1.00 81.75 92 GLN A O 1
ATOM 772 N N . LEU A 1 93 ? 7.399 -6.915 -13.266 1.00 77.50 93 LEU A N 1
ATOM 773 C CA . LEU A 1 93 ? 7.510 -8.096 -14.150 1.00 77.50 93 LEU A CA 1
ATOM 774 C C . LEU A 1 93 ? 8.950 -8.492 -14.518 1.00 77.50 93 LEU A C 1
ATOM 776 O O . LEU A 1 93 ? 9.185 -9.464 -15.229 1.00 77.50 93 LEU A O 1
ATOM 780 N N . ARG A 1 94 ? 9.930 -7.683 -14.126 1.00 76.25 94 ARG A N 1
ATOM 781 C CA . ARG A 1 94 ? 11.350 -7.850 -14.442 1.00 76.25 94 ARG A CA 1
ATOM 782 C C . ARG A 1 94 ? 12.134 -7.959 -13.146 1.00 76.25 94 ARG A C 1
ATOM 784 O O . ARG A 1 94 ? 11.760 -7.364 -12.145 1.00 76.25 94 ARG A O 1
ATOM 791 N N . ALA A 1 95 ? 13.258 -8.665 -13.201 1.00 75.00 95 ALA A N 1
ATOM 792 C CA . ALA A 1 95 ? 14.115 -8.844 -12.040 1.00 75.00 95 ALA A CA 1
ATOM 793 C C . ALA A 1 95 ? 14.626 -7.506 -11.476 1.00 75.00 95 ALA A C 1
ATOM 795 O O . ALA A 1 95 ? 14.980 -6.584 -12.224 1.00 75.00 95 ALA A O 1
ATOM 796 N N . PHE A 1 96 ? 14.741 -7.449 -10.153 1.00 78.81 96 PHE A N 1
ATOM 797 C CA . PHE A 1 96 ? 15.476 -6.400 -9.461 1.00 78.81 96 PHE A CA 1
ATOM 798 C C . PHE A 1 96 ? 16.976 -6.493 -9.780 1.00 78.81 96 PHE A C 1
ATOM 800 O O . PHE A 1 96 ? 17.525 -7.565 -10.067 1.00 78.81 96 PHE A O 1
ATOM 807 N N . SER A 1 97 ? 17.649 -5.346 -9.788 1.00 82.19 97 SER A N 1
ATOM 808 C CA . SER A 1 97 ? 19.103 -5.299 -9.907 1.00 82.19 97 SER A CA 1
ATOM 809 C C . SER A 1 97 ? 19.733 -5.777 -8.605 1.00 82.19 97 SER A C 1
ATOM 811 O O . SER A 1 97 ? 19.302 -5.392 -7.521 1.00 82.19 97 SER A O 1
ATOM 813 N N . LYS A 1 98 ? 20.785 -6.592 -8.711 1.00 80.69 98 LYS A N 1
ATOM 814 C CA . LYS A 1 98 ? 21.604 -6.945 -7.553 1.00 80.69 98 LYS A CA 1
ATOM 815 C C . LYS A 1 98 ? 22.298 -5.674 -7.062 1.00 80.69 98 LYS A C 1
ATOM 817 O O . LYS A 1 98 ? 22.917 -4.978 -7.868 1.00 80.69 98 LYS A O 1
ATOM 822 N N . VAL A 1 99 ? 22.180 -5.372 -5.774 1.00 72.94 99 VAL A N 1
ATOM 823 C CA . VAL A 1 99 ? 23.001 -4.332 -5.146 1.00 72.94 99 VAL A CA 1
ATOM 824 C C . VAL A 1 99 ? 24.420 -4.899 -5.070 1.00 72.94 99 VAL A C 1
ATOM 826 O O . VAL A 1 99 ? 24.600 -6.014 -4.576 1.00 72.94 99 VAL A O 1
ATOM 829 N N . ARG A 1 100 ? 25.380 -4.209 -5.689 1.00 61.16 100 ARG A N 1
ATOM 830 C CA . ARG A 1 100 ? 26.807 -4.514 -5.545 1.00 61.16 100 ARG A CA 1
ATOM 831 C C . ARG A 1 100 ? 27.345 -3.814 -4.313 1.00 61.16 100 ARG A C 1
ATOM 833 O O . ARG A 1 100 ? 26.858 -2.691 -4.054 1.00 61.16 100 ARG A O 1
#

InterPro domains:
  IPR007560 Restriction endonuclease type IV, Mrr [PF04471] (4-98)
  IPR011335 Restriction endonuclease type II-like [SSF52980] (6-94)

Solvent-accessible surface area (backbone atoms only — not comparable to full-atom values): 6044 Å² total; per-residue (Å²): 131,84,82,69,79,56,62,68,60,52,52,51,50,57,46,55,77,55,54,91,38,98,49,40,49,70,48,66,72,42,77,44,73,23,80,82,73,43,81,41,84,35,51,30,40,35,40,39,50,55,100,89,49,74,41,35,32,41,33,43,74,54,82,67,98,57,65,46,51,66,79,74,55,57,61,50,56,62,50,24,63,33,62,66,32,76,39,76,46,83,48,56,94,53,62,69,50,82,86,127

Organism: NCBI:txid551996

Mean predicted aligned error: 6.71 Å

Foldseek 3Di:
DPPDPDLLVVLVVVQVVQPPDPQKDKDAQDWDQFPVRDIDTAGMWIWGDDPVDIAIETEDEDEDPDAAEPVNVVVQVVVCNRRVGPYYHYDYPDHHDDDD